Protein AF-A0A1Q9LI55-F1 (afdb_monomer_lite)

Sequence (136 aa):
MIKVLVVVLVLLVVGGVWFASSLASHAKRKQVAQSGIAGGTPVPASWAGDHSPEARMHRRLVAASRALESLPLGDVASIERKVDIEQRINGINAQLVSAAVVSGGSKAQILAALEAQVAEVEGDVARVVVDRRGLG

Organism: NCBI:txid1193682

Secondary structure (DSSP, 8-state):
-HHHHHHHHHHHHHHHHHTTSTTTTTHHHHHHHHH-STTPPP--GGGTT--SHHHHHHHHHHHHHHHHHTSPP-SHHHHHHHHHHHHHHHHHHHHHHHHHT--STHHHHHHHHHHHHHHHHHHHHHHHHHHHHTT-

Structure (mmCIF, N/CA/C/O backbone):
data_AF-A0A1Q9LI55-F1
#
_entry.id   AF-A0A1Q9LI55-F1
#
loop_
_atom_site.group_PDB
_atom_site.id
_atom_site.type_symbol
_atom_site.label_atom_id
_atom_site.label_alt_id
_atom_site.label_comp_id
_atom_site.label_asym_id
_atom_site.label_entity_id
_atom_site.label_seq_id
_atom_site.pdbx_PDB_ins_code
_atom_site.Cartn_x
_atom_site.Cartn_y
_atom_site.Cartn_z
_atom_site.occupancy
_atom_site.B_iso_or_equiv
_atom_site.auth_seq_id
_atom_site.auth_comp_id
_atom_site.auth_asym_id
_atom_site.auth_atom_id
_atom_site.pdbx_PDB_model_num
ATOM 1 N N . MET A 1 1 ? -28.206 27.597 10.644 1.00 54.34 1 MET A N 1
ATOM 2 C CA . MET A 1 1 ? -27.725 26.434 11.427 1.00 54.34 1 MET A CA 1
ATOM 3 C C . MET A 1 1 ? -26.779 25.539 10.620 1.00 54.34 1 MET A C 1
ATOM 5 O O . MET A 1 1 ? -25.646 25.386 11.046 1.00 54.34 1 MET A O 1
ATOM 9 N N . ILE A 1 2 ? -27.146 25.063 9.420 1.00 60.00 2 ILE A N 1
ATOM 10 C CA . ILE A 1 2 ? -26.269 24.237 8.549 1.00 60.00 2 ILE A CA 1
ATOM 11 C C . ILE A 1 2 ? -24.900 24.872 8.234 1.00 60.00 2 ILE A C 1
ATOM 13 O O . ILE A 1 2 ? -23.878 24.203 8.329 1.00 60.00 2 ILE A O 1
ATOM 17 N N . LYS A 1 3 ? -24.847 26.177 7.937 1.00 53.59 3 LYS A N 1
ATOM 18 C CA . LYS A 1 3 ? -23.584 26.870 7.610 1.00 53.59 3 LYS A CA 1
ATOM 19 C C . LYS A 1 3 ? -22.593 26.913 8.786 1.00 53.59 3 LYS A C 1
ATOM 21 O O . LYS A 1 3 ? -21.395 26.815 8.569 1.00 53.59 3 LYS A O 1
ATOM 26 N N . VAL A 1 4 ? -23.091 26.999 10.022 1.00 63.69 4 VAL A N 1
ATOM 27 C CA . VAL A 1 4 ? -22.259 27.000 11.242 1.00 63.69 4 VAL A CA 1
ATOM 28 C C . VAL A 1 4 ? -21.673 25.608 11.489 1.00 63.69 4 VAL A C 1
ATOM 30 O O . VAL A 1 4 ? -20.501 25.491 11.827 1.00 63.69 4 VAL A O 1
ATOM 33 N N . LEU A 1 5 ? -22.452 24.552 11.228 1.00 62.09 5 LEU A N 1
ATOM 34 C CA . LEU A 1 5 ? -21.999 23.164 11.343 1.00 62.09 5 LEU A CA 1
ATOM 35 C C . LEU A 1 5 ? -20.854 22.853 10.364 1.00 62.09 5 LEU A C 1
ATOM 37 O O . LEU A 1 5 ? -19.866 22.236 10.746 1.00 62.09 5 LEU A O 1
ATOM 41 N N . VAL A 1 6 ? -20.964 23.329 9.119 1.00 69.94 6 VAL A N 1
ATOM 42 C CA . VAL A 1 6 ? -19.931 23.132 8.088 1.00 69.94 6 VAL A CA 1
ATOM 43 C C . VAL A 1 6 ? -18.641 23.877 8.446 1.00 69.94 6 VAL A C 1
ATOM 45 O O . VAL A 1 6 ? -17.559 23.319 8.303 1.00 69.94 6 VAL A O 1
ATOM 48 N N . VAL A 1 7 ? -18.736 25.099 8.977 1.00 66.81 7 VAL A N 1
ATOM 49 C CA . VAL A 1 7 ? -17.556 25.883 9.389 1.00 66.81 7 VAL A CA 1
ATOM 50 C C . VAL A 1 7 ? -16.842 25.250 10.589 1.00 66.81 7 VAL A C 1
ATOM 52 O O . VAL A 1 7 ? -15.617 25.174 10.592 1.00 66.81 7 VAL A O 1
ATOM 55 N N . VAL A 1 8 ? -17.580 24.728 11.574 1.00 70.88 8 VAL A N 1
ATOM 56 C CA . VAL A 1 8 ? -16.992 24.010 12.721 1.00 70.88 8 VAL A CA 1
ATOM 57 C C . VAL A 1 8 ? -16.342 22.695 12.280 1.00 70.88 8 VAL A C 1
ATOM 59 O O . VAL A 1 8 ? -15.250 22.370 12.741 1.00 70.88 8 VAL A O 1
ATOM 62 N N . LEU A 1 9 ? -16.961 21.973 11.341 1.00 60.88 9 LEU A N 1
ATOM 63 C CA . LEU A 1 9 ? -16.397 20.745 10.779 1.00 60.88 9 LEU A CA 1
ATOM 64 C C . LEU A 1 9 ? -15.075 21.020 10.044 1.00 60.88 9 LEU A C 1
ATOM 66 O O . LEU A 1 9 ? -14.094 20.315 10.259 1.00 60.88 9 LEU A O 1
ATOM 70 N N . VAL A 1 10 ? -15.020 22.082 9.236 1.00 63.81 10 VAL A N 1
ATOM 71 C CA . VAL A 1 10 ? -13.796 22.488 8.528 1.00 63.81 10 VAL A CA 1
ATOM 72 C C . VAL A 1 10 ? -12.712 22.949 9.511 1.00 63.81 10 VAL A C 1
ATOM 74 O O . VAL A 1 10 ? -11.553 22.575 9.350 1.00 63.81 10 VAL A O 1
ATOM 77 N N . LEU A 1 11 ? -13.065 23.685 10.570 1.00 55.06 11 LEU A N 1
ATOM 78 C CA . LEU A 1 11 ? -12.106 24.120 11.594 1.00 55.06 11 LEU A CA 1
ATOM 79 C C . LEU A 1 11 ? -11.524 22.958 12.411 1.00 55.06 11 LEU A C 1
ATOM 81 O O . LEU A 1 11 ? -10.350 23.010 12.767 1.00 55.06 11 LEU A O 1
ATOM 85 N N . LEU A 1 12 ? -12.289 21.891 12.661 1.00 51.19 12 LEU A N 1
ATOM 86 C CA . LEU A 1 12 ? -11.770 20.679 13.308 1.00 51.19 12 LEU A CA 1
ATOM 87 C C . LEU A 1 12 ? -10.817 19.898 12.396 1.00 51.19 12 LEU A C 1
ATOM 89 O O . LEU A 1 12 ? -9.783 19.416 12.859 1.00 51.19 12 LEU A O 1
ATOM 93 N N . VAL A 1 13 ? -11.119 19.829 11.097 1.00 53.41 13 VAL A N 1
ATOM 94 C CA . VAL A 1 13 ? -10.240 19.193 10.103 1.00 53.41 13 VAL A CA 1
ATOM 95 C C . VAL A 1 13 ? -8.932 19.976 9.950 1.00 53.41 13 VAL A C 1
ATOM 97 O O . VAL A 1 13 ? -7.865 19.377 9.900 1.00 53.41 13 VAL A O 1
ATOM 100 N N . VAL A 1 14 ? -8.980 21.310 9.946 1.00 52.72 14 VAL A N 1
A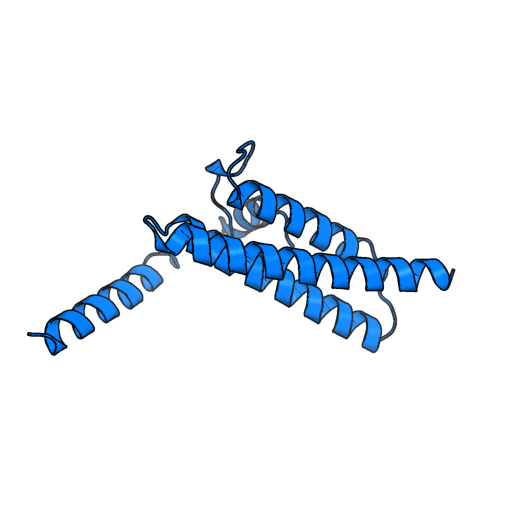TOM 101 C CA . VAL A 1 14 ? -7.780 22.154 9.798 1.00 52.72 14 VAL A CA 1
ATOM 102 C C . VAL A 1 14 ? -6.979 22.256 11.106 1.00 52.72 14 VAL A C 1
ATOM 104 O O . VAL A 1 14 ? -5.749 22.209 11.077 1.00 52.72 14 VAL A O 1
ATOM 107 N N . GLY A 1 15 ? -7.647 22.331 12.263 1.00 44.75 15 GLY A N 1
ATOM 108 C CA . GLY A 1 15 ? -7.003 22.395 13.580 1.00 44.75 15 GLY A CA 1
ATOM 109 C C . GLY A 1 15 ? -6.297 21.096 13.983 1.00 44.75 15 GLY A C 1
ATOM 110 O O . GLY A 1 15 ? -5.217 21.142 14.572 1.00 44.75 15 GLY A O 1
ATOM 111 N N . GLY A 1 16 ? -6.845 19.936 13.597 1.00 44.34 16 GLY A N 1
ATOM 112 C CA . GLY A 1 16 ? -6.209 18.632 13.819 1.00 44.34 16 GLY A CA 1
ATOM 113 C C . GLY A 1 16 ? -4.927 18.422 13.004 1.00 44.34 16 GLY A C 1
ATOM 114 O O . GLY A 1 16 ? -4.023 17.715 13.446 1.00 44.34 16 GLY A O 1
ATOM 115 N N . VAL A 1 17 ? -4.807 19.082 11.848 1.00 49.75 17 VAL A N 1
ATOM 116 C CA . VAL A 1 17 ? -3.639 18.974 10.956 1.00 49.75 17 VAL A CA 1
ATOM 117 C C . VAL A 1 17 ? -2.442 19.795 11.462 1.00 49.75 17 VAL A C 1
ATOM 119 O O . VAL A 1 17 ? -1.296 19.435 11.195 1.00 49.75 17 VAL A O 1
ATOM 122 N N . TRP A 1 18 ? -2.663 20.858 12.244 1.00 45.88 18 TRP A N 1
ATOM 123 C CA . TRP A 1 18 ? -1.587 21.758 12.688 1.00 45.88 18 TRP A CA 1
ATOM 124 C C . TRP A 1 18 ? -0.852 21.322 13.964 1.00 45.88 18 TRP A C 1
ATOM 126 O O . TRP A 1 18 ? 0.324 21.642 14.115 1.00 45.88 18 TRP A O 1
ATOM 136 N N . PHE A 1 19 ? -1.475 20.562 14.870 1.00 41.31 19 PHE A N 1
ATOM 137 C CA . PHE A 1 19 ? -0.828 20.204 16.146 1.00 41.31 19 PHE A CA 1
ATOM 138 C C . PHE A 1 19 ? 0.190 19.048 16.027 1.00 41.31 19 PHE A C 1
ATOM 140 O O . PHE A 1 19 ? 1.027 18.852 16.905 1.00 41.31 19 PHE A O 1
ATOM 147 N N . ALA A 1 20 ? 0.173 18.297 14.920 1.00 46.22 20 ALA A N 1
ATOM 148 C CA . ALA A 1 20 ? 1.039 17.132 14.713 1.00 46.22 20 ALA A CA 1
ATOM 149 C C . ALA A 1 20 ? 2.442 17.461 14.153 1.00 46.22 20 ALA A C 1
ATOM 151 O O . ALA A 1 20 ? 3.316 16.595 14.131 1.00 46.22 20 ALA A O 1
ATOM 152 N N . SER A 1 21 ? 2.691 18.691 13.695 1.00 43.56 21 SER A N 1
ATOM 153 C CA . SER A 1 21 ? 3.900 19.040 12.929 1.00 43.56 21 SER A CA 1
ATOM 154 C C . SER A 1 21 ? 5.097 19.513 13.776 1.00 43.56 21 SER A C 1
ATOM 156 O O . SER A 1 21 ? 6.212 19.588 13.261 1.00 43.56 21 SER A O 1
ATOM 158 N N . SER A 1 22 ? 4.926 19.774 15.080 1.00 39.44 22 SER A N 1
ATOM 159 C CA . SER A 1 22 ? 5.954 20.427 15.918 1.00 39.44 22 SER A CA 1
ATOM 160 C C . SER A 1 22 ? 7.022 19.498 16.532 1.00 39.44 22 SER A C 1
ATOM 162 O O . SER A 1 22 ? 7.976 19.996 17.127 1.00 39.44 22 SER A O 1
ATOM 164 N N . LEU A 1 23 ? 6.927 18.169 16.402 1.00 47.19 23 LEU A N 1
ATOM 165 C CA . LEU A 1 23 ? 7.867 17.221 17.040 1.00 47.19 23 LEU A CA 1
ATOM 166 C C . LEU A 1 23 ? 8.693 16.415 16.013 1.00 47.19 23 LEU A C 1
ATOM 168 O O . LEU A 1 23 ? 8.936 15.218 16.160 1.00 47.19 23 LEU A O 1
ATOM 172 N N . ALA A 1 24 ? 9.075 17.062 14.909 1.00 50.91 24 ALA A N 1
ATOM 173 C CA . ALA A 1 24 ? 9.303 16.392 13.626 1.00 50.91 24 ALA A CA 1
ATOM 174 C C . ALA A 1 24 ? 10.764 16.106 13.213 1.00 50.91 24 ALA A C 1
ATOM 176 O O . ALA A 1 24 ? 10.982 15.698 12.073 1.00 50.91 24 ALA A O 1
ATOM 177 N N . SER A 1 25 ? 11.788 16.272 14.056 1.00 49.16 25 SER A N 1
ATOM 178 C CA . SER A 1 25 ? 13.185 16.058 13.609 1.00 49.16 25 SER A CA 1
ATOM 179 C C . SER A 1 25 ? 13.819 14.745 14.088 1.00 49.16 25 SER A C 1
ATOM 181 O O . SER A 1 25 ? 14.493 14.086 13.301 1.00 49.16 25 SER A O 1
ATOM 183 N N . HIS A 1 26 ? 13.549 14.293 15.317 1.00 45.88 26 HIS A N 1
ATOM 184 C CA . HIS A 1 26 ? 14.103 13.029 15.841 1.00 45.88 26 HIS A CA 1
ATOM 185 C C . HIS A 1 26 ? 13.155 11.824 15.720 1.00 45.88 26 HIS A C 1
ATOM 187 O O . HIS A 1 26 ? 13.608 10.679 15.703 1.00 45.88 26 HIS A O 1
ATOM 193 N N . ALA A 1 27 ? 11.847 12.055 15.571 1.00 49.19 27 ALA A N 1
ATOM 194 C CA . ALA A 1 27 ? 10.856 10.987 15.441 1.00 49.19 27 ALA A CA 1
ATOM 195 C C . ALA A 1 27 ? 10.878 10.308 14.058 1.00 49.19 27 ALA A C 1
ATOM 197 O O . ALA A 1 27 ? 10.590 9.117 13.959 1.00 49.19 27 ALA A O 1
ATOM 198 N N . LYS A 1 28 ? 11.318 11.017 13.006 1.00 50.34 28 LYS A N 1
ATOM 199 C CA . LYS A 1 28 ? 11.263 10.540 11.614 1.00 50.34 28 LYS A CA 1
ATOM 200 C C . LYS A 1 28 ? 11.957 9.194 11.395 1.00 50.34 28 LYS A C 1
ATOM 202 O O . LYS A 1 28 ? 11.406 8.345 10.711 1.00 50.34 28 LYS A O 1
ATOM 207 N N . ARG A 1 29 ? 13.128 8.948 11.997 1.00 51.81 29 ARG A N 1
ATOM 208 C CA . ARG A 1 29 ? 13.855 7.678 11.778 1.00 51.81 29 ARG A CA 1
ATOM 209 C C . ARG A 1 29 ? 13.158 6.477 12.418 1.00 51.81 29 ARG A C 1
ATOM 211 O O . ARG A 1 29 ? 13.036 5.441 11.776 1.00 51.81 29 ARG A O 1
ATOM 218 N N . LYS A 1 30 ? 12.669 6.619 13.656 1.00 52.53 30 LYS A N 1
ATOM 219 C CA . LYS A 1 30 ? 11.909 5.552 14.331 1.00 52.53 30 LYS A CA 1
ATOM 220 C C . LYS A 1 30 ? 10.540 5.343 13.682 1.00 52.53 30 LYS A C 1
ATOM 222 O O . LYS A 1 30 ? 10.098 4.212 13.568 1.00 52.53 30 LYS A O 1
ATOM 227 N N . GLN A 1 31 ? 9.912 6.416 13.205 1.00 53.09 31 GLN A N 1
ATOM 228 C CA . GLN A 1 31 ? 8.608 6.375 12.544 1.00 53.09 31 GLN A CA 1
ATOM 229 C C . GLN A 1 31 ? 8.658 5.752 11.140 1.00 53.09 31 GLN A C 1
ATOM 231 O O . GLN A 1 31 ? 7.769 4.975 10.808 1.00 53.09 31 GLN A O 1
ATOM 236 N N . VAL A 1 32 ? 9.706 6.019 10.349 1.00 54.47 32 VAL A N 1
ATOM 237 C CA . VAL A 1 32 ? 9.944 5.335 9.060 1.00 54.47 32 VAL A CA 1
ATOM 238 C C . VAL A 1 32 ? 10.269 3.856 9.281 1.00 54.47 32 VAL A C 1
ATOM 240 O O . VAL A 1 32 ? 9.777 3.000 8.555 1.00 54.47 32 VAL A O 1
ATOM 243 N N . ALA A 1 33 ? 11.029 3.517 10.329 1.00 57.91 33 ALA A N 1
ATOM 244 C CA . ALA A 1 33 ? 11.226 2.114 10.698 1.00 57.91 33 ALA A CA 1
ATOM 245 C C . ALA A 1 33 ? 9.902 1.421 11.070 1.00 57.91 33 ALA A C 1
ATOM 247 O O . ALA A 1 33 ? 9.747 0.224 10.845 1.00 57.91 33 ALA A O 1
ATOM 248 N N . GLN A 1 34 ? 8.942 2.177 11.608 1.00 66.44 34 GLN A N 1
ATOM 249 C CA . GLN A 1 34 ? 7.649 1.653 12.026 1.00 66.44 34 GLN A CA 1
ATOM 250 C C . GLN A 1 34 ? 6.696 1.401 10.851 1.00 66.44 34 GLN A C 1
ATOM 252 O O . GLN A 1 34 ? 5.874 0.500 10.957 1.00 66.44 34 GLN A O 1
ATOM 257 N N . SER A 1 35 ? 6.808 2.147 9.742 1.00 71.25 35 SER A N 1
ATOM 258 C CA . SER A 1 35 ? 6.009 1.895 8.533 1.00 71.25 35 SER A CA 1
ATOM 259 C C . SER A 1 35 ? 6.512 0.693 7.732 1.00 71.25 35 SER A C 1
ATOM 261 O O . SER A 1 35 ? 5.749 0.100 6.983 1.00 71.25 35 SER A O 1
ATOM 263 N N . GLY A 1 36 ? 7.798 0.344 7.827 1.00 78.12 36 GLY A N 1
ATOM 264 C CA . GLY A 1 36 ? 8.379 -0.753 7.047 1.00 78.12 36 GLY A CA 1
ATOM 265 C C . GLY A 1 36 ? 8.360 -0.547 5.523 1.00 78.12 36 GLY A C 1
ATOM 266 O O . GLY A 1 36 ? 8.701 -1.483 4.804 1.00 78.12 36 GLY A O 1
ATOM 267 N N . ILE A 1 37 ? 7.984 0.649 5.050 1.00 83.06 37 ILE A N 1
ATOM 268 C CA . ILE A 1 37 ? 7.919 1.065 3.642 1.00 83.06 37 ILE A CA 1
ATOM 269 C C . ILE A 1 37 ? 8.759 2.338 3.499 1.00 83.06 37 ILE A C 1
ATOM 271 O O . ILE A 1 37 ? 8.585 3.292 4.270 1.00 83.06 37 ILE A O 1
ATOM 275 N N . ALA A 1 38 ? 9.668 2.372 2.523 1.00 78.31 38 ALA A N 1
ATOM 276 C CA . ALA A 1 38 ? 10.523 3.530 2.283 1.00 78.31 38 ALA A CA 1
ATOM 277 C C . ALA A 1 38 ? 9.690 4.794 1.988 1.00 78.31 38 ALA A C 1
ATOM 279 O O . ALA A 1 38 ? 8.859 4.826 1.082 1.00 78.31 38 ALA A O 1
ATOM 280 N N . GLY A 1 39 ? 9.892 5.845 2.792 1.00 77.81 39 GLY A N 1
ATOM 281 C CA . GLY A 1 39 ? 9.126 7.094 2.681 1.00 77.81 39 GLY A CA 1
ATOM 282 C C . GLY A 1 39 ? 7.649 6.989 3.090 1.00 77.81 39 GLY A C 1
ATOM 283 O O . GLY A 1 39 ? 6.917 7.966 2.948 1.00 77.81 39 GLY A O 1
ATOM 284 N N . GLY A 1 40 ? 7.211 5.839 3.612 1.00 78.19 40 GLY A N 1
ATOM 285 C CA . GLY A 1 40 ? 5.813 5.583 3.939 1.00 78.19 40 GLY A CA 1
ATOM 286 C C . GLY A 1 40 ? 5.314 6.280 5.204 1.00 78.19 40 GLY A C 1
ATOM 287 O O . GLY A 1 40 ? 6.080 6.648 6.099 1.00 78.19 40 GLY A O 1
ATOM 288 N N . THR A 1 41 ? 3.991 6.428 5.289 1.00 80.69 41 THR A N 1
ATOM 289 C CA . THR A 1 41 ? 3.302 7.010 6.447 1.00 80.69 41 THR A CA 1
ATOM 290 C C . THR A 1 41 ? 3.500 6.156 7.706 1.00 80.69 41 THR A C 1
ATOM 292 O O . THR A 1 41 ? 3.374 4.930 7.626 1.00 80.69 41 THR A O 1
ATOM 295 N N . PRO A 1 42 ? 3.768 6.770 8.876 1.00 82.31 42 PRO A N 1
ATOM 296 C CA . PRO A 1 42 ? 3.859 6.044 10.139 1.00 82.31 42 PRO A CA 1
ATOM 297 C C . PRO A 1 42 ?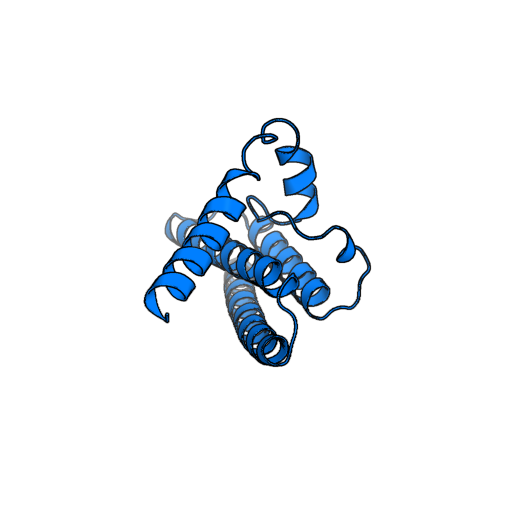 2.551 5.315 10.451 1.00 82.31 42 PRO A C 1
ATOM 299 O O . PRO A 1 42 ? 1.471 5.883 10.297 1.00 82.31 42 PRO A O 1
ATOM 302 N N . VAL A 1 43 ? 2.654 4.074 10.922 1.00 84.50 43 VAL A N 1
ATOM 303 C CA . VAL A 1 43 ? 1.490 3.231 11.223 1.00 84.50 43 VAL A CA 1
ATOM 304 C C . VAL A 1 43 ? 1.270 3.062 12.730 1.00 84.50 43 VAL A C 1
ATOM 306 O O . VAL A 1 43 ? 2.224 3.193 13.512 1.00 84.50 43 VAL A O 1
ATOM 309 N N . PRO A 1 44 ? 0.031 2.759 13.165 1.00 83.19 44 PRO A N 1
ATOM 310 C CA . PRO A 1 44 ? -0.266 2.484 14.565 1.00 83.19 44 PRO A CA 1
ATOM 311 C C . PRO A 1 44 ? 0.613 1.366 15.134 1.00 83.19 44 PRO A C 1
ATOM 313 O O . PRO A 1 44 ? 0.752 0.302 14.535 1.00 83.19 44 PRO A O 1
ATOM 316 N N . ALA A 1 45 ? 1.163 1.575 16.335 1.00 81.56 45 ALA A N 1
ATOM 317 C CA . ALA A 1 45 ? 1.963 0.555 17.019 1.00 81.56 45 ALA A CA 1
ATOM 318 C C . ALA A 1 45 ? 1.156 -0.721 17.315 1.00 81.56 45 ALA A C 1
ATOM 320 O O . ALA A 1 45 ? 1.722 -1.809 17.358 1.00 81.56 45 ALA A O 1
ATOM 321 N N . SER A 1 46 ? -0.169 -0.599 17.460 1.00 79.62 46 SER A N 1
ATOM 322 C CA . SER A 1 46 ? -1.075 -1.731 17.661 1.00 79.62 46 SER A CA 1
ATOM 323 C C . SER A 1 46 ? -1.084 -2.717 16.497 1.00 79.62 46 SER A C 1
ATOM 325 O O . SER A 1 46 ? -1.441 -3.863 16.709 1.00 79.62 46 SER A O 1
ATOM 327 N N . TRP A 1 47 ? -0.673 -2.324 15.286 1.00 85.19 47 TRP A N 1
ATOM 328 C CA . TRP A 1 47 ? -0.619 -3.241 14.142 1.00 85.19 47 TRP A CA 1
ATOM 329 C C . TRP A 1 47 ? 0.515 -4.266 14.242 1.00 85.19 47 TRP A C 1
ATOM 331 O O . TRP A 1 47 ? 0.495 -5.285 13.543 1.00 85.19 47 TRP A O 1
ATOM 341 N N . ALA A 1 48 ? 1.502 -4.026 15.110 1.00 80.44 48 ALA A N 1
ATOM 342 C CA . ALA A 1 48 ? 2.567 -4.977 15.375 1.00 80.44 48 ALA A CA 1
ATOM 343 C C . ALA A 1 48 ? 1.997 -6.217 16.086 1.00 80.44 48 ALA A C 1
ATOM 345 O O . ALA A 1 48 ? 1.647 -6.170 17.261 1.00 80.44 48 ALA A O 1
ATOM 346 N N . GLY A 1 49 ? 1.902 -7.333 15.358 1.00 75.44 49 GLY A N 1
ATOM 347 C CA . GLY A 1 49 ? 1.379 -8.603 15.880 1.00 75.44 49 GLY A CA 1
ATOM 348 C C . GLY A 1 49 ? -0.148 -8.735 15.869 1.00 75.44 49 GLY A C 1
ATOM 349 O O . GLY A 1 49 ? -0.657 -9.786 16.240 1.00 75.44 49 GLY A O 1
ATOM 350 N N . ASP A 1 50 ? -0.879 -7.721 15.406 1.00 84.44 50 ASP A N 1
ATOM 351 C CA . ASP A 1 50 ? -2.341 -7.757 15.331 1.00 84.44 50 ASP A CA 1
ATOM 352 C C . ASP A 1 50 ? -2.853 -8.462 14.055 1.00 84.44 50 ASP A C 1
ATOM 354 O O . ASP A 1 50 ? -2.184 -8.535 13.011 1.00 84.44 50 ASP A O 1
ATOM 358 N N . HIS A 1 51 ? -4.067 -9.001 14.146 1.00 86.50 51 HIS A N 1
ATOM 359 C CA . HIS A 1 51 ? -4.778 -9.726 13.092 1.00 86.50 51 HIS A CA 1
ATOM 360 C C . HIS A 1 51 ? -5.934 -8.927 12.481 1.00 86.50 51 HIS A C 1
ATOM 362 O O . HIS A 1 51 ? -6.674 -9.468 11.651 1.00 86.50 51 HIS A O 1
ATOM 368 N N . SER A 1 52 ? -6.071 -7.648 12.840 1.00 89.62 52 SER A N 1
ATOM 369 C CA . SER A 1 52 ? -6.985 -6.734 12.160 1.00 89.62 52 SER A CA 1
ATOM 370 C C . SER A 1 52 ? -6.774 -6.750 10.634 1.00 89.62 52 SER A C 1
ATOM 372 O O . SER A 1 52 ? -5.661 -6.995 10.142 1.00 89.62 52 SER A O 1
ATOM 374 N N . PRO A 1 53 ? -7.846 -6.555 9.842 1.00 91.56 53 PRO A N 1
ATOM 375 C CA . PRO A 1 53 ? -7.735 -6.492 8.387 1.00 91.56 53 PRO A CA 1
ATOM 376 C C . PRO A 1 53 ? -6.732 -5.420 7.937 1.00 91.56 53 PRO A C 1
ATOM 378 O O . PRO A 1 53 ? -5.959 -5.668 7.015 1.00 91.56 53 PRO A O 1
ATOM 381 N N . GLU A 1 54 ? -6.657 -4.293 8.643 1.00 91.31 54 GLU A N 1
ATOM 382 C CA . GLU A 1 54 ? -5.687 -3.230 8.393 1.00 91.31 54 GLU A CA 1
ATOM 383 C C . GLU A 1 54 ? -4.247 -3.697 8.607 1.00 91.31 54 GLU A C 1
ATOM 385 O O . GLU A 1 54 ? -3.418 -3.572 7.707 1.00 91.31 54 GLU A O 1
ATOM 390 N N . ALA A 1 55 ? -3.941 -4.322 9.748 1.00 91.50 55 ALA A N 1
ATOM 391 C CA . ALA A 1 55 ? -2.596 -4.833 10.006 1.00 91.50 55 ALA A CA 1
ATOM 392 C C . ALA A 1 55 ? -2.167 -5.884 8.962 1.00 91.50 55 ALA A C 1
ATOM 394 O O . ALA A 1 55 ? -0.996 -5.946 8.579 1.00 91.50 55 ALA A O 1
ATOM 395 N N . ARG A 1 56 ? -3.108 -6.697 8.458 1.00 94.00 56 ARG A N 1
ATOM 396 C CA . ARG A 1 56 ? -2.844 -7.659 7.372 1.00 94.00 56 ARG A CA 1
ATOM 397 C C . ARG A 1 56 ? -2.534 -6.973 6.042 1.00 94.00 56 ARG A C 1
ATOM 399 O O . ARG A 1 56 ? -1.521 -7.313 5.433 1.00 94.00 56 ARG A O 1
ATOM 406 N N . MET A 1 57 ? -3.359 -6.015 5.616 1.00 95.12 57 MET A N 1
ATOM 407 C CA . MET A 1 57 ? -3.123 -5.228 4.398 1.00 95.12 57 MET A CA 1
ATOM 408 C C . MET A 1 57 ? -1.794 -4.469 4.463 1.00 95.12 57 MET A C 1
ATOM 410 O O . MET A 1 57 ? -1.029 -4.470 3.503 1.00 95.12 57 MET A O 1
ATOM 414 N N . HIS A 1 58 ? -1.462 -3.894 5.618 1.00 94.38 58 HIS A N 1
ATOM 415 C CA . HIS A 1 58 ? -0.191 -3.210 5.817 1.00 94.38 58 HIS A CA 1
ATOM 416 C C . HIS A 1 58 ? 1.015 -4.141 5.616 1.00 94.38 58 HIS A C 1
ATOM 418 O O . HIS A 1 58 ? 1.930 -3.822 4.859 1.00 94.38 58 HIS A O 1
ATOM 424 N N . ARG A 1 59 ? 1.008 -5.332 6.233 1.00 94.12 59 ARG A N 1
ATOM 425 C CA . ARG A 1 59 ? 2.090 -6.322 6.057 1.00 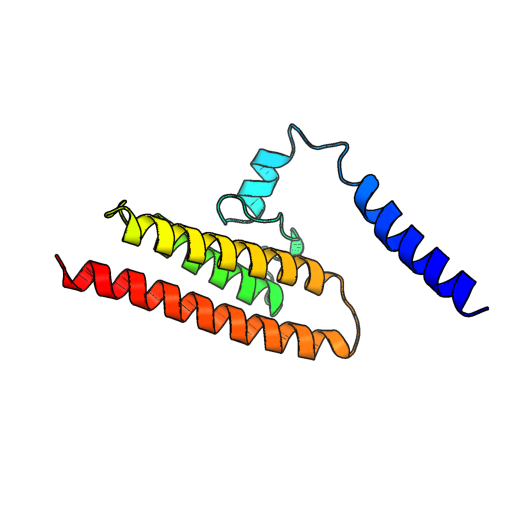94.12 59 ARG A CA 1
ATOM 426 C C . ARG A 1 59 ? 2.265 -6.749 4.598 1.00 94.12 59 ARG A C 1
ATOM 428 O O . ARG A 1 59 ? 3.391 -6.967 4.158 1.00 94.12 59 ARG A O 1
ATOM 435 N N . ARG A 1 60 ? 1.162 -6.853 3.860 1.00 95.31 60 ARG A N 1
ATOM 436 C CA . ARG A 1 60 ? 1.151 -7.138 2.422 1.00 95.31 60 ARG A CA 1
ATOM 437 C C . ARG A 1 60 ? 1.802 -6.024 1.604 1.00 95.31 60 ARG A C 1
ATOM 439 O O . ARG A 1 60 ? 2.705 -6.301 0.821 1.00 95.31 60 ARG A O 1
ATOM 446 N N . LEU A 1 61 ? 1.459 -4.766 1.880 1.00 95.12 61 LEU A N 1
ATOM 447 C CA . LEU A 1 61 ? 2.112 -3.605 1.265 1.00 95.12 61 LEU A CA 1
ATOM 448 C C . LEU A 1 61 ? 3.614 -3.539 1.583 1.00 95.12 61 LEU A C 1
ATOM 450 O O . LEU A 1 61 ? 4.413 -3.260 0.693 1.00 95.12 61 LEU A O 1
ATOM 454 N N . VAL A 1 62 ? 4.021 -3.863 2.815 1.00 93.88 62 VAL A N 1
ATOM 455 C CA . VAL A 1 62 ? 5.444 -3.981 3.191 1.00 93.88 62 VAL A CA 1
ATOM 456 C C . VAL A 1 62 ? 6.143 -5.064 2.366 1.00 93.88 62 VAL A C 1
ATOM 458 O O . VAL A 1 62 ? 7.249 -4.846 1.872 1.00 93.88 62 VAL A O 1
ATOM 461 N N . ALA A 1 63 ? 5.516 -6.229 2.189 1.00 94.75 63 ALA A N 1
ATOM 462 C CA . ALA A 1 63 ? 6.074 -7.300 1.366 1.00 94.75 63 ALA A CA 1
ATOM 463 C C . ALA A 1 63 ? 6.211 -6.878 -0.108 1.00 94.75 63 ALA A C 1
ATOM 465 O O . ALA A 1 63 ? 7.259 -7.113 -0.711 1.00 94.75 63 ALA A O 1
ATOM 466 N N . ALA A 1 64 ? 5.201 -6.201 -0.659 1.00 94.44 64 ALA A N 1
ATOM 467 C CA . ALA A 1 64 ? 5.219 -5.660 -2.016 1.00 94.44 64 ALA A CA 1
ATOM 468 C C . ALA A 1 64 ? 6.326 -4.603 -2.205 1.00 94.44 64 ALA A C 1
ATOM 470 O O . ALA A 1 64 ? 7.096 -4.685 -3.163 1.00 94.44 64 ALA A O 1
ATOM 471 N N . SER A 1 65 ? 6.473 -3.671 -1.255 1.00 94.31 65 SER A N 1
ATOM 472 C CA . SER A 1 65 ? 7.553 -2.669 -1.250 1.00 94.31 65 SER A CA 1
ATOM 473 C C . SER A 1 65 ? 8.925 -3.334 -1.251 1.00 94.31 65 SER A C 1
ATOM 475 O O . SER A 1 65 ? 9.771 -3.024 -2.083 1.00 94.31 65 SER A O 1
ATOM 477 N N . ARG A 1 66 ? 9.140 -4.319 -0.372 1.00 93.31 66 ARG A N 1
ATOM 478 C CA . ARG A 1 66 ? 10.412 -5.055 -0.300 1.00 93.31 66 ARG A CA 1
ATOM 479 C C . ARG A 1 66 ? 10.720 -5.818 -1.585 1.00 93.31 66 ARG A C 1
ATOM 481 O O . ARG A 1 66 ? 11.879 -5.891 -1.989 1.00 93.31 66 ARG A O 1
ATOM 488 N N . ALA A 1 67 ? 9.702 -6.379 -2.235 1.00 92.12 67 ALA A N 1
ATOM 489 C CA . ALA A 1 67 ? 9.876 -7.039 -3.521 1.00 92.12 67 ALA A CA 1
ATOM 490 C C . ALA A 1 67 ? 10.363 -6.048 -4.593 1.00 92.12 67 ALA A C 1
ATOM 492 O O . ALA A 1 67 ? 11.320 -6.358 -5.300 1.00 92.12 67 ALA A O 1
ATOM 493 N N . LEU A 1 68 ? 9.791 -4.842 -4.663 1.00 91.12 68 LEU A N 1
ATOM 494 C CA . LEU A 1 68 ? 10.255 -3.780 -5.568 1.00 91.12 68 LEU A CA 1
ATOM 495 C C . LEU A 1 68 ? 11.661 -3.278 -5.229 1.00 91.12 68 LEU A C 1
ATOM 497 O O . LEU A 1 68 ? 12.480 -3.062 -6.125 1.00 91.12 68 LEU A O 1
ATOM 501 N N . GLU A 1 69 ? 11.960 -3.098 -3.943 1.00 90.00 69 GLU A N 1
ATOM 502 C CA . GLU A 1 69 ? 13.280 -2.678 -3.467 1.00 90.00 69 GLU A CA 1
ATOM 503 C C . GLU A 1 69 ? 14.366 -3.684 -3.862 1.00 90.00 69 GLU A C 1
ATOM 505 O O . GLU A 1 69 ? 15.464 -3.274 -4.233 1.00 90.00 69 GLU A O 1
ATOM 510 N N . SER A 1 70 ? 14.043 -4.983 -3.864 1.00 89.25 70 SER A N 1
ATOM 511 C CA . SER A 1 70 ? 14.970 -6.046 -4.272 1.00 89.25 70 SER A CA 1
ATOM 512 C C . SER A 1 70 ? 15.314 -6.039 -5.766 1.00 89.25 70 SER A C 1
ATOM 514 O O . SER A 1 70 ? 16.284 -6.678 -6.177 1.00 89.25 70 SER A O 1
ATOM 516 N N . LEU A 1 71 ? 14.542 -5.321 -6.590 1.00 86.88 71 LEU A N 1
ATOM 517 C CA . LEU A 1 71 ? 14.817 -5.222 -8.017 1.00 86.88 71 LEU A CA 1
ATOM 518 C C . LEU A 1 71 ? 15.994 -4.271 -8.273 1.00 86.88 71 LEU A C 1
ATOM 520 O O . LEU A 1 71 ? 15.966 -3.123 -7.809 1.00 86.88 71 LEU A O 1
ATOM 524 N N . PRO A 1 72 ? 17.000 -4.698 -9.061 1.00 84.50 72 PRO A N 1
ATOM 525 C CA . PRO A 1 72 ? 18.079 -3.813 -9.467 1.00 84.50 72 PRO A CA 1
ATOM 526 C C . PRO A 1 72 ? 17.529 -2.678 -10.332 1.00 84.50 72 PRO A C 1
ATOM 528 O O . PRO A 1 72 ? 16.529 -2.834 -11.040 1.00 84.50 72 PRO A O 1
ATOM 531 N N . LEU A 1 73 ? 18.204 -1.530 -10.302 1.00 80.31 73 LEU A N 1
ATOM 532 C CA . LEU A 1 73 ? 17.852 -0.414 -11.173 1.00 80.31 73 LEU A CA 1
ATOM 533 C C . LEU A 1 73 ? 17.959 -0.867 -12.640 1.00 80.31 73 LEU A C 1
ATOM 535 O O . LEU A 1 73 ? 18.870 -1.603 -13.024 1.00 80.31 73 LEU A O 1
ATOM 539 N N . GLY A 1 74 ? 16.931 -0.553 -13.427 1.00 83.19 74 GLY A N 1
ATOM 540 C CA . GLY A 1 74 ? 16.870 -0.856 -14.857 1.00 83.19 74 GLY A CA 1
ATOM 541 C C . GLY A 1 74 ? 17.196 0.367 -15.700 1.00 83.19 74 GLY A C 1
ATOM 542 O O . GLY A 1 74 ? 17.891 1.277 -15.253 1.00 83.19 74 GLY A O 1
ATOM 543 N N . ASP A 1 75 ? 16.649 0.384 -16.909 1.00 87.94 75 ASP A N 1
ATOM 544 C CA . ASP A 1 75 ? 16.559 1.593 -17.720 1.00 87.94 75 ASP A CA 1
ATOM 545 C C . ASP A 1 75 ? 15.609 2.632 -17.090 1.00 87.94 75 ASP A C 1
ATOM 547 O O . ASP A 1 75 ? 14.934 2.377 -16.087 1.00 87.94 75 ASP A O 1
ATOM 551 N N . VAL A 1 76 ? 15.559 3.825 -17.688 1.00 89.00 76 VAL A N 1
ATOM 552 C CA . VAL A 1 76 ? 14.733 4.942 -17.200 1.00 89.00 76 VAL A CA 1
ATOM 553 C C . VAL A 1 76 ? 13.258 4.539 -17.093 1.00 89.00 76 VAL A C 1
ATOM 555 O O . VAL A 1 76 ? 12.645 4.773 -16.057 1.00 89.00 76 VAL A O 1
ATOM 558 N N . ALA A 1 77 ? 12.715 3.843 -18.096 1.00 89.00 77 ALA A N 1
ATOM 559 C CA . ALA A 1 77 ? 11.319 3.404 -18.102 1.00 89.00 77 ALA A CA 1
ATOM 560 C C . ALA A 1 77 ? 10.998 2.410 -16.967 1.00 89.00 77 ALA A C 1
ATOM 562 O O . ALA A 1 77 ? 9.933 2.478 -16.347 1.00 89.00 77 ALA A O 1
ATOM 563 N N . SER A 1 78 ? 11.920 1.495 -16.653 1.00 87.38 78 SER A N 1
ATOM 564 C CA . SER A 1 78 ? 11.771 0.578 -15.517 1.00 87.38 78 SER A CA 1
ATOM 565 C C . SER A 1 78 ? 11.824 1.310 -14.179 1.00 87.38 78 SER A C 1
ATOM 567 O O . SER A 1 78 ? 11.112 0.937 -13.245 1.00 87.38 78 SER A O 1
ATOM 569 N N . ILE A 1 79 ? 12.669 2.340 -14.072 1.00 89.50 79 ILE A N 1
ATOM 570 C CA . ILE A 1 79 ? 12.775 3.172 -12.869 1.00 89.50 79 ILE A CA 1
ATOM 571 C C . ILE A 1 79 ? 11.480 3.958 -12.660 1.00 89.50 79 ILE A C 1
ATOM 573 O O . ILE A 1 79 ? 10.934 3.915 -11.563 1.00 89.50 79 ILE A O 1
ATOM 577 N N . GLU A 1 80 ? 10.958 4.609 -13.699 1.00 91.50 80 GLU A N 1
ATOM 578 C CA . GLU A 1 80 ? 9.685 5.340 -13.643 1.00 91.50 80 GLU A CA 1
ATOM 579 C C . GLU A 1 80 ? 8.544 4.425 -13.192 1.00 91.50 80 GLU A C 1
ATOM 581 O O . GLU A 1 80 ? 7.857 4.722 -12.217 1.00 91.50 80 GLU A O 1
ATOM 586 N N . ARG A 1 81 ? 8.421 3.239 -13.802 1.00 91.31 81 ARG A N 1
ATOM 587 C CA . ARG A 1 81 ? 7.408 2.254 -13.403 1.00 91.31 81 ARG A CA 1
ATOM 588 C C . ARG A 1 81 ? 7.559 1.819 -11.945 1.00 91.31 81 ARG A C 1
ATOM 590 O O . ARG A 1 81 ? 6.558 1.670 -11.249 1.00 91.31 81 ARG A O 1
ATOM 597 N N . LYS A 1 82 ? 8.792 1.593 -11.480 1.00 91.44 82 LYS A N 1
ATOM 598 C CA . LYS A 1 82 ? 9.062 1.244 -10.079 1.00 91.44 82 LYS A CA 1
ATOM 599 C C . LYS A 1 82 ? 8.608 2.367 -9.144 1.00 91.44 82 LYS A C 1
ATOM 601 O O . LYS A 1 82 ? 7.882 2.088 -8.193 1.00 91.44 82 LYS A O 1
ATOM 606 N N . VAL A 1 83 ? 8.974 3.612 -9.446 1.00 91.75 83 VAL A N 1
ATOM 607 C CA . VAL A 1 83 ? 8.592 4.793 -8.659 1.00 91.75 83 VAL A CA 1
ATOM 608 C C . VAL A 1 83 ? 7.073 4.962 -8.617 1.00 91.75 83 VAL A C 1
ATOM 610 O O . VAL A 1 83 ? 6.521 5.194 -7.542 1.00 91.75 83 VAL A O 1
ATOM 613 N N . ASP A 1 84 ? 6.377 4.780 -9.739 1.00 93.94 84 ASP A N 1
ATOM 614 C CA . ASP A 1 84 ? 4.915 4.868 -9.788 1.00 93.94 84 ASP A CA 1
ATOM 615 C C . ASP A 1 84 ? 4.250 3.840 -8.866 1.00 93.94 84 ASP A C 1
ATOM 617 O O . ASP A 1 84 ? 3.287 4.153 -8.161 1.00 93.94 84 ASP A O 1
ATOM 621 N N . ILE A 1 85 ? 4.758 2.604 -8.842 1.00 94.69 85 ILE A N 1
ATOM 622 C CA . ILE A 1 85 ? 4.227 1.561 -7.959 1.00 94.69 85 ILE A CA 1
ATOM 623 C C . ILE A 1 85 ? 4.539 1.888 -6.492 1.00 94.69 85 ILE A C 1
ATOM 625 O O . ILE A 1 85 ? 3.651 1.785 -5.646 1.00 94.69 85 ILE A O 1
ATOM 629 N N . GLU A 1 86 ? 5.759 2.330 -6.176 1.00 93.88 86 GLU A N 1
ATOM 630 C CA . GLU A 1 86 ? 6.141 2.753 -4.819 1.00 93.88 86 GLU A CA 1
ATOM 631 C C . GLU A 1 86 ? 5.246 3.893 -4.305 1.00 93.88 86 GLU A C 1
ATOM 633 O O . GLU A 1 86 ? 4.790 3.869 -3.157 1.00 93.88 86 GLU A O 1
ATOM 638 N N . GLN A 1 87 ? 4.922 4.868 -5.157 1.00 94.06 87 GLN A N 1
ATOM 639 C CA . GLN A 1 87 ? 3.996 5.949 -4.817 1.00 94.06 87 GLN A CA 1
ATOM 640 C C . GLN A 1 87 ? 2.579 5.433 -4.553 1.00 94.06 87 GLN A C 1
ATOM 642 O O . GLN A 1 87 ? 1.954 5.861 -3.578 1.00 94.06 87 GLN A O 1
ATOM 647 N N . ARG A 1 88 ? 2.077 4.483 -5.356 1.00 95.56 88 ARG A N 1
ATOM 648 C CA . ARG A 1 88 ? 0.770 3.848 -5.108 1.00 95.56 88 ARG A CA 1
ATOM 649 C C . ARG A 1 88 ? 0.750 3.090 -3.785 1.00 95.56 88 ARG A C 1
ATOM 651 O O . ARG A 1 88 ? -0.174 3.290 -3.000 1.00 95.56 88 ARG A O 1
ATOM 658 N N . ILE A 1 89 ? 1.777 2.289 -3.496 1.00 95.12 89 ILE A N 1
ATOM 659 C CA . ILE A 1 89 ? 1.921 1.573 -2.216 1.00 95.12 89 ILE A CA 1
ATOM 660 C C . ILE A 1 89 ? 1.857 2.560 -1.044 1.00 95.12 89 ILE A C 1
ATOM 662 O O . ILE A 1 89 ? 1.095 2.356 -0.096 1.00 95.12 89 ILE A O 1
ATOM 666 N N . ASN A 1 90 ? 2.611 3.658 -1.126 1.00 93.56 90 ASN A N 1
ATOM 667 C CA . ASN A 1 90 ? 2.619 4.698 -0.101 1.00 93.56 90 ASN A CA 1
ATOM 668 C C . ASN A 1 90 ? 1.253 5.382 0.052 1.00 93.56 90 ASN A C 1
ATOM 670 O O . ASN A 1 90 ? 0.787 5.574 1.178 1.00 93.56 90 ASN A O 1
ATOM 674 N N . GLY A 1 91 ? 0.585 5.700 -1.059 1.00 93.06 91 GLY A N 1
ATOM 675 C CA . GLY A 1 91 ? -0.752 6.290 -1.065 1.00 93.06 91 GLY A CA 1
ATOM 676 C C . GLY A 1 91 ? -1.803 5.384 -0.421 1.00 93.06 91 GLY A C 1
ATOM 677 O O . GLY A 1 91 ? -2.559 5.838 0.439 1.00 93.06 91 GLY A O 1
ATOM 678 N N . ILE A 1 92 ? -1.814 4.094 -0.768 1.00 94.12 92 ILE A N 1
ATOM 679 C CA . ILE A 1 92 ? -2.730 3.105 -0.180 1.00 94.12 92 ILE A CA 1
ATOM 680 C C . ILE A 1 92 ? -2.445 2.948 1.319 1.00 94.12 92 ILE A C 1
ATOM 682 O O . ILE A 1 92 ? -3.373 2.963 2.127 1.00 94.12 92 ILE A O 1
ATOM 686 N N . ASN A 1 93 ? -1.172 2.870 1.724 1.00 93.75 93 ASN A N 1
ATOM 687 C CA . ASN A 1 93 ? -0.806 2.764 3.138 1.00 93.75 93 ASN A CA 1
ATOM 688 C C . ASN A 1 93 ? -1.275 3.987 3.952 1.00 93.75 93 ASN A C 1
ATOM 690 O O . ASN A 1 93 ? -1.801 3.834 5.054 1.00 93.75 93 ASN A O 1
ATOM 694 N N . ALA A 1 94 ? -1.155 5.199 3.404 1.00 91.44 94 ALA A N 1
ATOM 695 C CA . ALA A 1 94 ? -1.651 6.417 4.046 1.00 91.44 94 ALA A CA 1
ATOM 696 C C . ALA A 1 94 ? -3.183 6.414 4.216 1.00 91.44 94 ALA A C 1
ATOM 698 O O . ALA A 1 94 ? -3.706 6.805 5.268 1.00 91.44 94 ALA A O 1
ATOM 699 N N . GLN A 1 95 ? -3.912 5.937 3.203 1.00 92.00 95 GLN A N 1
ATOM 700 C CA . GLN A 1 95 ? -5.365 5.773 3.281 1.00 92.00 95 GLN A CA 1
ATOM 701 C C . GLN A 1 95 ? -5.755 4.724 4.326 1.00 92.00 95 GLN A C 1
ATOM 703 O O . GLN A 1 95 ? -6.700 4.937 5.082 1.00 92.00 95 GLN A O 1
ATOM 708 N N . LEU A 1 96 ? -4.998 3.630 4.431 1.00 91.81 96 LEU A N 1
ATOM 709 C CA . LEU A 1 96 ? -5.228 2.576 5.415 1.00 91.81 96 LEU A CA 1
ATOM 710 C C . LEU A 1 96 ? -5.052 3.075 6.854 1.00 91.81 96 LEU A C 1
ATOM 712 O O . LEU A 1 96 ? -5.894 2.809 7.711 1.00 91.81 96 LEU A O 1
ATOM 716 N N . VAL A 1 97 ? -3.996 3.851 7.114 1.00 90.38 97 VAL A N 1
ATOM 717 C CA . VAL A 1 97 ? -3.785 4.508 8.416 1.00 90.38 97 VAL A CA 1
ATOM 718 C C . VAL A 1 97 ? -4.942 5.456 8.735 1.00 90.38 97 VAL A C 1
ATOM 720 O O . VAL A 1 97 ? -5.420 5.492 9.867 1.00 90.38 97 VAL A O 1
ATOM 723 N N . SER A 1 98 ? -5.443 6.176 7.730 1.00 88.69 98 SER A N 1
ATOM 724 C CA . SER A 1 98 ? -6.595 7.070 7.889 1.00 88.69 98 SER A CA 1
ATOM 725 C C . SER A 1 98 ? -7.896 6.299 8.154 1.00 88.69 98 SER A C 1
ATOM 727 O O . SER A 1 98 ? -8.709 6.716 8.974 1.00 88.69 98 SER A O 1
ATOM 729 N N . ALA A 1 99 ? -8.087 5.137 7.524 1.00 88.06 99 ALA A N 1
ATOM 730 C CA . ALA A 1 99 ? -9.233 4.259 7.761 1.00 88.06 99 ALA A CA 1
ATOM 731 C C . ALA A 1 99 ? -9.212 3.620 9.161 1.00 88.06 99 ALA A C 1
ATOM 733 O O . ALA A 1 99 ? -10.269 3.312 9.714 1.00 88.06 99 ALA A O 1
ATOM 734 N N . ALA A 1 100 ? -8.030 3.458 9.761 1.00 87.25 100 ALA A N 1
ATOM 735 C CA . ALA A 1 100 ? -7.858 2.858 11.083 1.00 87.25 100 ALA A CA 1
ATOM 736 C C . ALA A 1 100 ? -8.595 3.623 12.193 1.00 87.25 100 ALA A C 1
ATOM 738 O O . ALA A 1 100 ? -9.080 3.007 13.144 1.00 87.25 100 ALA A O 1
ATOM 739 N N . VAL A 1 101 ? -8.696 4.951 12.063 1.00 85.81 101 VAL A N 1
ATOM 740 C CA . VAL A 1 101 ? -9.378 5.821 13.037 1.00 85.81 101 VAL A CA 1
ATOM 741 C C . VAL A 1 101 ? -10.879 5.970 12.768 1.00 85.81 101 VAL A C 1
ATOM 743 O O . VAL A 1 101 ? -11.608 6.488 13.612 1.00 85.81 101 VAL A O 1
ATOM 746 N N . VAL A 1 102 ? -11.363 5.505 11.612 1.00 84.62 102 VAL A N 1
ATOM 747 C CA . VAL A 1 102 ? -12.792 5.508 11.280 1.00 84.62 102 VAL A CA 1
ATOM 748 C C . VAL A 1 102 ? -13.489 4.396 12.060 1.00 84.62 102 VAL A C 1
ATOM 750 O O . VAL A 1 102 ? -13.015 3.262 12.125 1.00 84.62 102 VAL A O 1
ATOM 753 N N . SER A 1 103 ? -14.647 4.711 12.635 1.00 78.88 103 SER A N 1
ATOM 754 C CA . SER A 1 103 ? -15.514 3.759 13.330 1.00 78.88 103 SER A CA 1
ATOM 755 C C . SER A 1 103 ? -16.920 3.769 12.720 1.00 78.88 103 SER A C 1
ATOM 757 O O . SER A 1 103 ? -17.357 4.770 12.156 1.00 78.88 103 SER A O 1
ATOM 759 N N . GLY A 1 104 ? -17.624 2.636 12.803 1.00 80.06 104 GLY A N 1
ATOM 760 C CA . GLY A 1 104 ? -18.997 2.489 12.306 1.00 80.06 104 GLY A CA 1
ATOM 761 C C . GLY A 1 104 ? -19.129 1.790 10.947 1.00 80.06 104 GLY A C 1
ATOM 762 O O . GLY A 1 104 ? -18.173 1.236 10.405 1.00 80.06 104 GLY A O 1
ATOM 763 N N . GLY A 1 105 ? -20.353 1.785 10.408 1.00 75.12 105 GLY A N 1
ATOM 764 C CA . GLY A 1 105 ? -20.748 0.943 9.268 1.00 75.12 105 GLY A CA 1
ATOM 765 C C . GLY A 1 105 ? -20.041 1.239 7.938 1.00 75.12 105 GLY A C 1
ATOM 766 O O . GLY A 1 105 ? -19.897 0.337 7.117 1.00 75.12 105 GLY A O 1
ATOM 767 N N . SER A 1 106 ? -19.535 2.458 7.731 1.00 85.31 106 SER A N 1
ATOM 768 C CA . SER A 1 106 ? -18.770 2.821 6.526 1.00 85.31 106 SER A 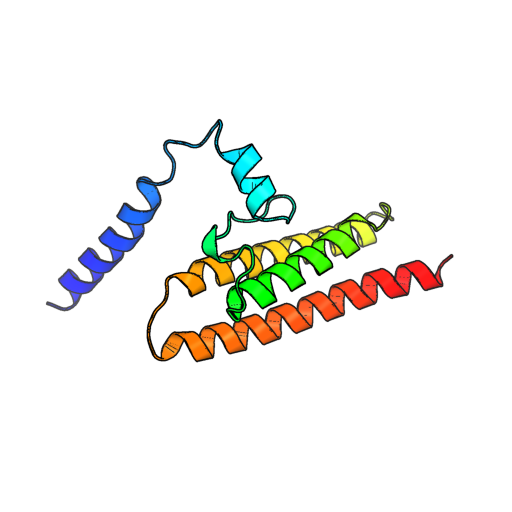CA 1
ATOM 769 C C . SER A 1 106 ? -17.365 2.213 6.500 1.00 85.31 106 SER A C 1
ATOM 771 O O . SER A 1 106 ? -16.789 2.052 5.424 1.00 85.31 106 SER A O 1
ATOM 773 N N . LYS A 1 107 ? -16.820 1.817 7.660 1.00 87.31 107 LYS A N 1
ATOM 774 C CA . LYS A 1 107 ? -15.467 1.260 7.766 1.00 87.31 107 LYS A CA 1
ATOM 775 C C . LYS A 1 107 ? -15.306 0.002 6.916 1.00 87.31 107 LYS A C 1
ATOM 777 O O . LYS A 1 107 ? -14.330 -0.121 6.190 1.00 87.31 107 LYS A O 1
ATOM 782 N N . ALA A 1 108 ? -16.280 -0.907 6.956 1.00 88.69 108 ALA A N 1
ATOM 783 C CA . ALA A 1 108 ? -16.218 -2.157 6.200 1.00 88.69 108 ALA A CA 1
ATOM 784 C C . ALA A 1 108 ? -16.141 -1.919 4.681 1.00 88.69 108 ALA A C 1
ATOM 786 O O . ALA A 1 108 ? -15.376 -2.588 3.993 1.00 88.69 108 ALA A O 1
ATOM 787 N N . GLN A 1 109 ? -16.883 -0.934 4.169 1.00 89.31 109 GLN A N 1
ATOM 788 C CA . GLN A 1 109 ? -16.871 -0.576 2.746 1.00 89.31 109 GLN A CA 1
ATOM 789 C C . GLN A 1 109 ? -15.536 0.057 2.339 1.00 89.31 109 GLN A C 1
ATOM 791 O O . GLN A 1 109 ? -14.978 -0.304 1.306 1.00 89.31 109 GLN A O 1
ATOM 796 N N . ILE A 1 110 ? -14.988 0.941 3.181 1.00 90.69 110 ILE A N 1
ATOM 797 C CA . ILE A 1 110 ? -13.661 1.539 2.970 1.00 90.69 110 ILE A CA 1
ATOM 798 C C . ILE A 1 110 ? -12.584 0.449 2.941 1.00 90.69 110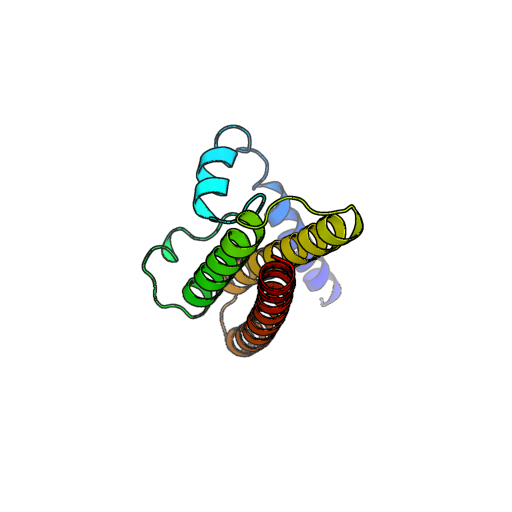 ILE A C 1
ATOM 800 O O . ILE A 1 110 ? -11.761 0.422 2.031 1.00 90.69 110 ILE A O 1
ATOM 804 N N . LEU A 1 111 ? -12.609 -0.479 3.902 1.00 92.25 111 LEU A N 1
ATOM 805 C CA . LEU A 1 111 ? -11.637 -1.570 3.965 1.00 92.25 111 LEU A CA 1
ATOM 806 C C . LEU A 1 111 ? -11.753 -2.521 2.770 1.00 92.25 111 LEU A C 1
ATOM 808 O O . LEU A 1 111 ? -10.728 -2.952 2.259 1.00 92.25 111 LEU A O 1
ATOM 812 N N . ALA A 1 112 ? -12.963 -2.807 2.282 1.00 93.69 112 ALA A N 1
ATOM 813 C CA . ALA A 1 112 ? -13.150 -3.616 1.078 1.00 93.69 112 ALA A CA 1
ATOM 814 C C . ALA A 1 112 ? -12.591 -2.930 -0.183 1.00 93.69 112 ALA A C 1
ATOM 816 O O . ALA A 1 112 ? -11.957 -3.579 -1.013 1.00 93.69 112 ALA A O 1
ATOM 817 N N . ALA A 1 113 ? -12.779 -1.613 -0.316 1.00 93.69 113 ALA A N 1
ATOM 818 C CA . ALA A 1 113 ? -12.209 -0.848 -1.424 1.00 93.69 113 ALA A CA 1
ATOM 819 C C . ALA A 1 113 ? -10.674 -0.769 -1.352 1.00 93.69 113 ALA A C 1
ATOM 821 O O . ALA A 1 113 ? -10.002 -0.820 -2.382 1.00 93.69 113 ALA A O 1
ATOM 822 N N . LEU A 1 114 ? -10.107 -0.659 -0.147 1.00 94.69 114 LEU A N 1
ATOM 823 C CA . LEU A 1 114 ? -8.657 -0.690 0.058 1.00 94.69 114 LEU A CA 1
ATOM 824 C C . LEU A 1 114 ? -8.071 -2.072 -0.230 1.00 94.69 114 LEU A C 1
ATOM 826 O O . LEU A 1 114 ? -7.031 -2.164 -0.868 1.00 94.69 114 LEU A O 1
ATOM 830 N N . GLU A 1 115 ? -8.756 -3.140 0.169 1.00 96.50 115 GLU A N 1
ATOM 831 C CA . GLU A 1 115 ? -8.350 -4.519 -0.109 1.00 96.50 115 GLU A CA 1
ATOM 832 C C . GLU A 1 115 ? -8.216 -4.776 -1.621 1.00 96.50 115 GLU A C 1
ATOM 834 O O . GLU A 1 115 ? -7.230 -5.366 -2.064 1.00 96.50 115 GLU A O 1
ATOM 839 N N . ALA A 1 116 ? -9.158 -4.266 -2.424 1.00 96.06 116 ALA A N 1
ATOM 840 C CA . ALA A 1 116 ? -9.085 -4.346 -3.883 1.00 96.06 116 ALA A CA 1
ATOM 841 C C . ALA A 1 116 ? -7.868 -3.592 -4.452 1.00 96.06 116 ALA A C 1
ATOM 843 O O . ALA A 1 116 ? -7.154 -4.130 -5.295 1.00 96.06 116 ALA A O 1
ATOM 844 N N . GLN A 1 117 ? -7.583 -2.387 -3.947 1.00 96.12 117 GLN A N 1
ATOM 845 C CA . GLN A 1 117 ? -6.406 -1.609 -4.357 1.00 96.12 117 GLN A CA 1
ATOM 846 C C . GLN A 1 117 ? -5.088 -2.294 -3.966 1.00 96.12 117 GLN A C 1
ATOM 848 O O . GLN A 1 117 ? -4.130 -2.280 -4.738 1.00 96.12 117 GLN A O 1
ATOM 853 N N . VAL A 1 118 ? -5.028 -2.920 -2.783 1.00 97.12 118 VAL A N 1
ATOM 854 C CA . VAL A 1 118 ? -3.864 -3.712 -2.356 1.00 97.12 118 VAL A CA 1
ATOM 855 C C . VAL A 1 118 ? -3.652 -4.893 -3.306 1.00 97.12 118 VAL A C 1
ATOM 857 O O . VAL A 1 118 ? -2.530 -5.127 -3.744 1.00 97.12 118 VAL A O 1
ATOM 860 N N . ALA A 1 119 ? -4.715 -5.613 -3.667 1.00 97.25 119 ALA A N 1
ATOM 861 C CA . ALA A 1 119 ? -4.615 -6.729 -4.606 1.00 97.25 119 ALA A CA 1
ATOM 862 C C . ALA A 1 119 ? -4.151 -6.280 -6.006 1.00 97.25 119 ALA A C 1
ATOM 864 O O . ALA A 1 119 ? -3.339 -6.956 -6.638 1.00 97.25 119 ALA A O 1
ATOM 865 N N . GLU A 1 120 ? -4.627 -5.127 -6.481 1.00 97.12 120 GLU A N 1
ATOM 866 C CA . GLU A 1 120 ? -4.207 -4.554 -7.763 1.00 97.12 120 GLU A CA 1
ATOM 867 C C . GLU A 1 120 ? -2.712 -4.209 -7.767 1.00 97.12 120 GLU A C 1
ATOM 869 O O . GLU A 1 120 ? -1.979 -4.654 -8.656 1.00 97.12 120 GLU A O 1
ATOM 874 N N . VAL A 1 121 ? -2.233 -3.491 -6.742 1.00 96.38 121 VAL A N 1
ATOM 875 C CA . VAL A 1 121 ? -0.819 -3.099 -6.671 1.00 96.38 121 VAL A CA 1
ATOM 876 C C . VAL A 1 121 ? 0.098 -4.308 -6.478 1.00 96.38 121 VAL A C 1
ATOM 878 O O . VAL A 1 121 ? 1.178 -4.355 -7.059 1.00 96.38 121 VAL A O 1
ATOM 881 N N . GLU A 1 122 ? -0.331 -5.331 -5.737 1.00 96.69 122 GLU A N 1
ATOM 882 C CA . GLU A 1 122 ? 0.398 -6.601 -5.651 1.00 96.69 122 GLU A CA 1
ATOM 883 C C . GLU A 1 122 ? 0.506 -7.289 -7.017 1.00 96.69 122 GLU A C 1
ATOM 885 O O . GLU A 1 122 ? 1.568 -7.809 -7.362 1.00 96.69 122 GLU A O 1
ATOM 890 N N . GLY A 1 123 ? -0.561 -7.254 -7.819 1.00 96.00 123 GLY A N 1
ATOM 891 C CA . GLY A 1 123 ? -0.554 -7.763 -9.189 1.00 96.00 123 GLY A CA 1
ATOM 892 C C . GLY A 1 123 ? 0.389 -6.987 -10.114 1.00 96.00 123 GLY A C 1
ATOM 893 O O . GLY A 1 123 ? 1.061 -7.590 -10.954 1.00 96.00 123 GLY A O 1
ATOM 894 N N . ASP A 1 124 ? 0.476 -5.664 -9.963 1.00 94.38 124 ASP A N 1
ATOM 895 C CA . ASP A 1 124 ? 1.461 -4.836 -10.672 1.00 94.38 124 ASP A CA 1
ATOM 896 C C . ASP A 1 124 ? 2.897 -5.200 -10.277 1.00 94.38 124 ASP A C 1
ATOM 898 O O . ASP A 1 124 ? 3.745 -5.412 -11.147 1.00 94.38 124 ASP A O 1
ATOM 902 N N . VAL A 1 125 ? 3.168 -5.317 -8.972 1.00 94.06 125 VAL A N 1
ATOM 903 C CA . VAL A 1 125 ? 4.486 -5.717 -8.454 1.00 94.06 125 VAL A CA 1
ATOM 904 C C . VAL A 1 125 ? 4.871 -7.091 -8.981 1.00 94.06 125 VAL A C 1
ATOM 906 O O . VAL A 1 125 ? 5.985 -7.267 -9.472 1.00 94.06 125 VAL A O 1
ATOM 909 N N . ALA A 1 126 ? 3.954 -8.058 -8.927 1.00 93.25 126 ALA A N 1
ATOM 910 C CA . ALA A 1 126 ? 4.198 -9.407 -9.414 1.00 93.25 126 ALA A CA 1
ATOM 911 C C . ALA A 1 126 ? 4.584 -9.411 -10.899 1.00 93.25 126 ALA A C 1
ATOM 913 O O . ALA A 1 126 ? 5.558 -10.068 -11.262 1.00 93.25 126 ALA A O 1
ATOM 914 N N . ARG A 1 127 ? 3.887 -8.636 -11.741 1.00 92.00 127 ARG A N 1
ATOM 915 C CA . ARG A 1 127 ? 4.230 -8.494 -13.166 1.00 92.00 127 ARG A CA 1
ATOM 916 C C . ARG A 1 127 ? 5.639 -7.948 -13.363 1.00 92.00 127 ARG A C 1
ATOM 918 O O . ARG A 1 127 ? 6.425 -8.565 -14.070 1.00 92.00 127 ARG A O 1
ATOM 925 N N . VAL A 1 128 ? 5.997 -6.863 -12.676 1.00 89.31 128 VAL A N 1
ATOM 926 C CA . VAL A 1 128 ? 7.343 -6.272 -12.794 1.00 89.31 128 VAL A CA 1
ATOM 927 C C . VAL A 1 128 ? 8.436 -7.232 -12.306 1.00 89.31 128 VAL A C 1
ATOM 929 O O . VAL A 1 128 ? 9.504 -7.321 -12.912 1.00 89.31 128 VAL A O 1
ATOM 932 N N . VAL A 1 129 ? 8.177 -7.983 -11.234 1.00 87.81 129 VAL A N 1
ATOM 933 C CA . VAL A 1 129 ? 9.117 -8.985 -10.710 1.00 87.81 129 VAL A CA 1
ATOM 934 C C . VAL A 1 129 ? 9.287 -10.158 -11.681 1.00 87.81 129 VAL A C 1
ATOM 936 O O . VAL A 1 129 ? 10.409 -10.632 -11.869 1.00 87.81 129 VAL A O 1
ATOM 939 N N . VAL A 1 130 ? 8.200 -10.636 -12.294 1.00 86.38 130 VAL A N 1
ATOM 940 C CA . VAL A 1 130 ? 8.227 -11.749 -13.257 1.00 86.38 130 VAL A CA 1
ATOM 941 C C . VAL A 1 130 ? 8.911 -11.339 -14.557 1.00 86.38 130 VAL A C 1
ATOM 943 O O . VAL A 1 130 ? 9.835 -12.038 -14.977 1.00 86.38 130 VAL A O 1
ATOM 946 N N . ASP A 1 131 ? 8.535 -10.196 -15.140 1.00 81.50 131 ASP A N 1
ATOM 947 C CA . ASP A 1 131 ? 9.129 -9.671 -16.378 1.00 81.50 131 ASP A CA 1
ATOM 948 C C . ASP A 1 131 ? 10.657 -9.593 -16.262 1.00 81.50 131 ASP A C 1
ATOM 950 O O . ASP A 1 131 ? 11.387 -9.948 -17.185 1.00 81.50 131 ASP A O 1
ATOM 954 N N . ARG A 1 132 ? 11.166 -9.212 -15.084 1.00 71.50 132 ARG A N 1
ATOM 955 C CA . ARG A 1 132 ? 12.608 -9.107 -14.853 1.00 71.50 132 ARG A CA 1
ATOM 956 C C . ARG A 1 132 ? 13.325 -10.448 -14.685 1.00 71.50 132 ARG A C 1
ATOM 958 O O . ARG A 1 132 ? 14.509 -10.529 -14.995 1.00 71.50 132 ARG A O 1
ATOM 965 N N . ARG A 1 133 ? 12.648 -11.496 -14.208 1.00 68.62 133 ARG A N 1
ATOM 966 C CA . ARG A 1 133 ? 13.234 -12.849 -14.119 1.00 68.62 133 ARG A CA 1
ATOM 967 C C . ARG A 1 133 ? 13.286 -13.558 -15.472 1.00 68.62 133 ARG A C 1
ATOM 969 O O . ARG A 1 133 ? 14.122 -14.433 -15.639 1.00 68.62 133 ARG A O 1
ATOM 976 N N . GLY A 1 134 ? 12.410 -13.194 -16.410 1.00 60.53 134 GLY A N 1
ATOM 977 C CA . GLY A 1 134 ? 12.374 -13.771 -17.760 1.00 60.53 134 GLY A CA 1
ATOM 978 C C . GLY A 1 134 ? 13.420 -13.211 -18.733 1.00 60.53 134 GLY A C 1
ATOM 979 O O . GLY A 1 134 ? 13.553 -13.739 -19.831 1.00 60.53 134 GLY A O 1
ATOM 980 N N . LEU A 1 135 ? 14.146 -12.156 -18.345 1.00 56.19 135 LEU A N 1
ATOM 981 C CA . LEU A 1 135 ? 15.188 -11.496 -19.148 1.00 56.19 135 LEU A CA 1
ATOM 982 C C . LEU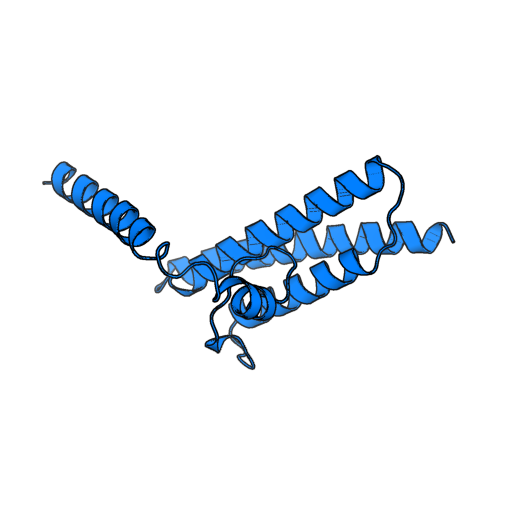 A 1 135 ? 16.620 -11.816 -18.667 1.00 56.19 135 LEU A C 1
ATOM 984 O O . LEU A 1 135 ? 17.558 -11.119 -19.055 1.00 56.19 135 LEU A O 1
ATOM 988 N N . GLY A 1 136 ? 16.774 -12.812 -17.787 1.00 47.06 136 GLY A N 1
ATOM 989 C CA . GLY A 1 136 ? 18.059 -13.271 -17.244 1.00 47.06 136 GLY A CA 1
ATOM 990 C C . GLY A 1 136 ? 18.621 -14.483 -17.969 1.00 47.06 136 GLY A C 1
ATOM 991 O O . GLY A 1 136 ? 17.812 -15.342 -18.381 1.00 47.06 136 GLY A O 1
#

Foldseek 3Di:
DVVVVVVVVVCVVVVVVPPPPPPPDVVVVVQCVQQLAVVAGRADPVLVVDPPLLSVLSVLLSVLRVLLVPDDDDPPVLVVLSVVLSVLSRVLNVLSRVLVPDDDDCSVVSSVVSVVSSVVSSVSSVVSSVVVVVVD

Radius of gyration: 17.94 Å; chains: 1; bounding box: 46×41×37 Å

pLDDT: mean 79.3, std 17.11, range [39.44, 97.25]